Protein AF-A0A238KFX7-F1 (afdb_monomer)

Foldseek 3Di:
DVLLQPFPPCQLVVLVVVQDDQADKAWPFQKDKDKDFDWAADVRPHDIDTPDIFIWIWTWIAGPVGFIFIFIHTDDDSPSRVSNRSLRRCCVDPCVVVCCVRRVVVSVVVVVVVVVVVVVVVVVVDDDDDDDDDDDD

Secondary structure (DSSP, 8-state):
-TTGGGSPTTHHHHHHHHH-PPPPEEEEEEEEEEEEEEEEETTTTS-EEEEEEEEEEEEEEEETTS-EEEEEEESS-HHHHHHHHHHHHHTTSTTHHHHIIIIIHHHHHHHHHHHHHHHHHHHTTPPPP----PPP-

Nearest PDB structures (foldseek):
  4xb6-assembly1_E  TM=9.269E-01  e=3.880E-14  Escherichia coli str. K-12 substr. MG1655
  7z15-assembly1_A  TM=9.508E-01  e=2.538E-13  Escherichia coli
  7z19-assembly1_A  TM=9.569E-01  e=3.234E-13  Escherichia coli
  3op2-assembly1_A  TM=3.842E-01  e=6.671E-01  Bordetella bronchiseptica
  3s5s-assembly1_B  TM=3.244E-01  e=5.562E-01  Sorangium cellulosum So ce56

Mean predicted aligned error: 4.87 Å

Solvent-accessible surface area (backbone atoms only — not comparable to full-atom values): 7883 Å² total; per-residue (Å²): 106,77,66,62,45,68,49,61,88,59,50,65,48,58,35,44,61,74,73,42,83,82,76,69,66,47,72,79,34,66,70,42,74,50,70,44,81,40,71,43,34,50,94,76,75,49,64,75,45,84,72,48,76,42,51,25,14,34,28,29,34,29,37,83,90,62,43,64,8,56,24,69,24,72,43,75,54,47,67,53,18,50,46,40,10,50,52,45,19,42,53,74,46,92,52,28,66,59,43,41,63,61,38,48,46,57,50,52,52,53,51,50,51,53,51,49,54,53,48,53,61,54,56,76,70,62,84,86,86,81,82,85,78,78,85,75,134

Sequence (137 aa):
MGLLAKAPEGRVAALLDAEISRPAFTWLRAPEIGSTMVRARAGATGAPFNLGEMTITRCALTLETGEVGHSYIQGRSKADAEVAALVDALMQTAMASRLREAVLAPLETGMATMKAARAAKAAATKVDFFTMTRGED

pLDDT: mean 95.16, std 9.09, range [47.0, 98.88]

Radius of gyration: 21.09 Å; Cα contacts (8 Å, |Δi|>4): 202; chains: 1; bounding box: 70×33×49 Å

InterPro domains:
  IPR009609 Phosphonate metabolism PhnG [PF06754] (1-135)
  IPR009609 Phosphonate metabolism PhnG [TIGR03293] (1-136)

Organism: NCBI:txid1655543

Structure (mmCIF, N/CA/C/O backbone):
data_AF-A0A238KFX7-F1
#
_entry.id   AF-A0A238KFX7-F1
#
loop_
_atom_site.group_PDB
_atom_site.id
_atom_site.type_symbol
_atom_site.label_atom_id
_atom_site.label_alt_id
_atom_site.label_comp_id
_atom_site.label_asym_id
_atom_site.label_entity_id
_atom_site.label_seq_id
_atom_site.pdbx_PDB_ins_code
_atom_site.Cartn_x
_atom_site.Cartn_y
_atom_site.Cartn_z
_atom_site.occupancy
_atom_site.B_iso_or_equiv
_atom_site.auth_seq_id
_atom_site.auth_comp_id
_atom_site.auth_asym_id
_atom_site.auth_atom_id
_atom_site.pdbx_PDB_model_num
ATOM 1 N N . MET A 1 1 ? 2.655 3.236 3.136 1.00 94.81 1 MET A N 1
ATOM 2 C CA . MET A 1 1 ? 1.737 3.203 1.972 1.00 94.81 1 MET A CA 1
ATOM 3 C C . MET A 1 1 ? 2.294 2.573 0.708 1.00 94.81 1 MET A C 1
ATOM 5 O O . MET A 1 1 ? 1.651 1.681 0.176 1.00 94.81 1 MET A O 1
ATOM 9 N N . GLY A 1 2 ? 3.469 2.988 0.214 1.00 96.12 2 GLY A N 1
ATOM 10 C CA . GLY A 1 2 ? 3.983 2.487 -1.070 1.00 96.12 2 GLY A CA 1
ATOM 11 C C . GLY A 1 2 ? 4.075 0.957 -1.179 1.00 96.12 2 GLY A C 1
ATOM 12 O O . GLY A 1 2 ? 3.839 0.424 -2.255 1.00 96.12 2 GLY A O 1
ATOM 13 N N . LEU A 1 3 ? 4.380 0.254 -0.083 1.00 97.69 3 LEU A N 1
ATOM 14 C CA . LEU A 1 3 ? 4.357 -1.212 -0.023 1.00 97.69 3 LEU A CA 1
ATOM 15 C C . LEU A 1 3 ? 2.943 -1.780 -0.237 1.00 97.69 3 LEU A C 1
ATOM 17 O O . LEU A 1 3 ? 2.738 -2.555 -1.163 1.00 97.69 3 LEU A O 1
ATOM 21 N N . LEU A 1 4 ? 1.976 -1.338 0.574 1.00 98.06 4 LEU A N 1
ATOM 22 C CA . LEU A 1 4 ? 0.580 -1.795 0.538 1.00 98.06 4 LEU A CA 1
ATOM 23 C C . LEU A 1 4 ? -0.064 -1.563 -0.834 1.00 98.06 4 LEU A C 1
ATOM 25 O O . LEU A 1 4 ? -0.705 -2.454 -1.371 1.00 98.06 4 LEU A O 1
ATOM 29 N N . ALA A 1 5 ? 0.186 -0.402 -1.446 1.00 97.38 5 ALA A N 1
ATOM 30 C CA . ALA A 1 5 ? -0.371 -0.049 -2.753 1.00 97.38 5 ALA A CA 1
ATOM 31 C C . ALA A 1 5 ? 0.165 -0.894 -3.923 1.00 97.38 5 ALA A C 1
ATOM 33 O O . ALA A 1 5 ? -0.406 -0.865 -5.011 1.00 97.38 5 ALA A O 1
ATOM 34 N N . LYS A 1 6 ? 1.280 -1.604 -3.720 1.00 96.50 6 LYS A N 1
ATOM 35 C CA . LYS A 1 6 ? 1.914 -2.489 -4.708 1.00 96.50 6 LYS A CA 1
ATOM 36 C C . LYS A 1 6 ? 1.788 -3.968 -4.333 1.00 96.50 6 LYS A C 1
ATOM 38 O O . LYS A 1 6 ? 2.334 -4.812 -5.046 1.00 96.50 6 LYS A O 1
ATOM 43 N N . ALA A 1 7 ? 1.144 -4.274 -3.209 1.00 97.25 7 ALA A N 1
ATOM 44 C CA . ALA A 1 7 ? 0.942 -5.642 -2.774 1.00 97.25 7 ALA A CA 1
ATOM 45 C C . ALA A 1 7 ? 0.030 -6.381 -3.772 1.00 97.25 7 ALA A C 1
ATOM 47 O O . ALA A 1 7 ? -0.844 -5.754 -4.375 1.00 97.25 7 ALA A O 1
ATOM 48 N N . PRO A 1 8 ? 0.212 -7.700 -3.958 1.00 96.81 8 PRO A N 1
ATOM 49 C CA . PRO A 1 8 ? -0.734 -8.500 -4.725 1.00 96.81 8 PRO A CA 1
ATOM 50 C C . PRO A 1 8 ? -2.151 -8.391 -4.147 1.00 96.81 8 PRO A C 1
ATOM 52 O O . PRO A 1 8 ? -2.316 -8.327 -2.926 1.00 96.81 8 PRO A O 1
ATOM 55 N N . GLU A 1 9 ? -3.150 -8.407 -5.029 1.00 97.25 9 GLU A N 1
ATOM 56 C CA . GLU A 1 9 ? -4.574 -8.377 -4.672 1.00 97.25 9 GLU A CA 1
ATOM 57 C C . GLU A 1 9 ? -4.900 -9.418 -3.589 1.00 97.25 9 GLU A C 1
ATOM 59 O O . GLU A 1 9 ? -4.434 -10.560 -3.639 1.00 97.25 9 GLU A O 1
ATOM 64 N N . GLY A 1 10 ? -5.631 -8.996 -2.555 1.00 97.94 10 GLY A N 1
ATOM 65 C CA . GLY A 1 10 ? -6.023 -9.824 -1.414 1.00 97.94 10 GLY A CA 1
ATOM 66 C C . GLY A 1 10 ? -4.897 -10.206 -0.445 1.00 97.94 10 GLY A C 1
ATOM 67 O O . GLY A 1 10 ? -5.178 -10.693 0.652 1.00 97.94 10 GLY A O 1
ATOM 68 N N . ARG A 1 11 ? -3.614 -9.980 -0.773 1.00 98.25 11 ARG A N 1
ATOM 69 C CA . ARG A 1 11 ? -2.509 -10.447 0.083 1.00 98.25 11 ARG A CA 1
ATOM 70 C C . ARG A 1 11 ? -2.442 -9.705 1.413 1.00 98.25 11 ARG A C 1
ATOM 72 O O . ARG A 1 11 ? -2.160 -10.332 2.432 1.00 98.25 11 ARG A O 1
ATOM 79 N N . VAL A 1 12 ? -2.700 -8.396 1.404 1.00 98.44 12 VAL A N 1
ATOM 80 C CA . VAL A 1 12 ? -2.732 -7.585 2.633 1.00 98.44 12 VAL A CA 1
ATOM 81 C C . VAL A 1 12 ? -3.876 -8.045 3.535 1.00 98.44 12 VAL A C 1
ATOM 83 O O . VAL A 1 12 ? -3.662 -8.218 4.729 1.00 98.44 12 VAL A O 1
ATOM 86 N N . ALA A 1 13 ? -5.052 -8.310 2.955 1.00 98.44 13 ALA A N 1
ATOM 87 C CA . ALA A 1 13 ? -6.220 -8.809 3.679 1.00 98.44 13 ALA A CA 1
ATOM 88 C C . ALA A 1 13 ? -5.913 -10.140 4.366 1.00 98.44 13 ALA A C 1
ATOM 90 O O . ALA A 1 13 ? -6.050 -10.246 5.576 1.00 98.44 13 ALA A O 1
ATOM 91 N N . ALA A 1 14 ? -5.384 -11.108 3.615 1.00 98.50 14 ALA A N 1
ATOM 92 C CA . ALA A 1 14 ? -5.048 -12.422 4.153 1.00 98.50 14 ALA A CA 1
ATOM 93 C C . ALA A 1 14 ? -4.042 -12.365 5.316 1.00 98.50 14 ALA A C 1
ATOM 95 O O . ALA A 1 14 ? -4.156 -13.140 6.259 1.00 98.50 14 ALA A O 1
ATOM 96 N N . LEU A 1 15 ? -3.048 -11.472 5.249 1.00 98.50 15 LEU A N 1
ATOM 97 C CA . LEU A 1 15 ? -2.071 -11.298 6.329 1.00 98.50 15 LEU A CA 1
ATOM 98 C C . LEU A 1 15 ? -2.678 -10.601 7.548 1.00 98.50 15 LEU A C 1
ATOM 100 O O . LEU A 1 15 ? -2.437 -11.029 8.670 1.00 98.50 15 LEU A O 1
ATOM 104 N N . LEU A 1 16 ? -3.466 -9.547 7.332 1.00 98.38 16 LEU A N 1
ATOM 105 C CA . LEU A 1 16 ? -4.111 -8.819 8.420 1.00 98.38 16 LEU A CA 1
ATOM 106 C C . LEU A 1 16 ? -5.127 -9.699 9.160 1.00 98.38 16 LEU A C 1
ATOM 108 O O . LEU A 1 16 ? -5.115 -9.732 10.386 1.00 98.38 16 LEU A O 1
ATOM 112 N N . ASP A 1 17 ? -5.954 -10.436 8.417 1.00 98.25 17 ASP A N 1
ATOM 113 C CA . ASP A 1 17 ? -7.018 -11.291 8.960 1.00 98.25 17 ASP A CA 1
ATOM 114 C C . ASP A 1 17 ? -6.467 -12.511 9.706 1.00 98.25 17 ASP A C 1
ATOM 116 O O . ASP A 1 17 ? -7.119 -13.035 10.607 1.00 98.25 17 ASP A O 1
ATOM 120 N N . ALA A 1 18 ? -5.263 -12.967 9.347 1.00 97.81 18 ALA A N 1
ATOM 121 C CA . ALA A 1 18 ? -4.556 -14.002 10.095 1.00 97.81 18 ALA A CA 1
ATOM 122 C C . ALA A 1 18 ? -3.998 -13.482 11.431 1.00 97.81 18 ALA A C 1
ATOM 124 O O . ALA A 1 18 ? -3.783 -14.271 12.349 1.00 97.81 18 ALA A O 1
ATOM 125 N N . GLU A 1 19 ? -3.756 -12.174 11.536 1.00 96.25 19 GLU A N 1
ATOM 126 C CA . GLU A 1 19 ? -3.092 -11.567 12.687 1.00 96.25 19 GLU A CA 1
ATOM 127 C C . GLU A 1 19 ? -4.081 -11.027 13.722 1.00 96.25 19 GLU A C 1
ATOM 129 O O . GLU A 1 19 ? -3.876 -11.180 14.930 1.00 96.25 19 GLU A O 1
ATOM 134 N N . ILE A 1 20 ? -5.152 -10.380 13.258 1.00 96.19 20 ILE A N 1
ATOM 135 C CA . ILE A 1 20 ? -6.150 -9.739 14.112 1.00 96.19 20 ILE A CA 1
ATOM 136 C C . ILE A 1 20 ? -7.556 -9.838 13.517 1.00 96.19 20 ILE A C 1
ATOM 138 O O . ILE A 1 20 ? -7.750 -9.879 12.303 1.00 96.19 20 ILE A O 1
ATOM 142 N N . SER A 1 21 ? -8.563 -9.750 14.388 1.00 96.44 21 SER A N 1
ATOM 143 C CA . SER A 1 21 ? -9.894 -9.328 13.952 1.00 96.44 21 SER A CA 1
ATOM 144 C C . SER A 1 21 ? -9.843 -7.850 13.577 1.00 96.44 21 SER A C 1
ATOM 146 O O . SER A 1 21 ? -9.305 -7.036 14.332 1.00 96.44 21 SER A O 1
ATOM 148 N N . ARG A 1 22 ? -10.419 -7.489 12.428 1.00 95.62 22 ARG A N 1
ATOM 149 C CA . ARG A 1 22 ? -10.444 -6.092 11.981 1.00 95.62 22 ARG A CA 1
ATOM 150 C C . ARG A 1 22 ? -11.207 -5.226 12.992 1.00 95.62 22 ARG A C 1
ATOM 152 O O . ARG A 1 22 ? -12.301 -5.624 13.402 1.00 95.62 22 ARG A O 1
ATOM 159 N N . PRO A 1 23 ? -10.657 -4.070 13.399 1.00 96.56 23 PRO A N 1
ATOM 160 C CA . PRO A 1 23 ? -11.354 -3.157 14.296 1.00 96.56 23 PRO A CA 1
ATOM 161 C C . PRO A 1 23 ? -12.565 -2.533 13.598 1.00 96.56 23 PRO A C 1
ATOM 163 O O . PRO A 1 23 ? -12.602 -2.418 12.369 1.00 96.56 23 PRO A O 1
ATOM 166 N N . ALA A 1 24 ? -13.529 -2.076 14.392 1.00 97.62 24 ALA A N 1
ATOM 167 C CA . ALA A 1 24 ? -14.570 -1.194 13.895 1.00 97.62 24 ALA A CA 1
ATOM 168 C C . ALA A 1 24 ? -13.966 0.154 13.470 1.00 97.62 24 ALA A C 1
ATOM 170 O O . ALA A 1 24 ? -12.972 0.633 14.025 1.00 97.62 24 ALA A O 1
ATOM 171 N N . PHE A 1 25 ? -14.566 0.758 12.452 1.00 98.56 25 PHE A N 1
ATOM 172 C CA . PHE A 1 25 ? -14.146 2.041 11.915 1.00 98.56 25 PHE A CA 1
ATOM 173 C C . PHE A 1 25 ? -15.338 2.758 11.289 1.00 98.56 25 PHE A C 1
ATOM 175 O O . PHE A 1 25 ? -16.364 2.151 10.972 1.00 98.56 25 PHE A O 1
ATOM 182 N N . THR A 1 26 ? -15.179 4.054 11.051 1.00 98.69 26 THR A N 1
ATOM 183 C CA . THR A 1 26 ? -16.139 4.845 10.280 1.00 98.69 26 THR A CA 1
ATOM 184 C C . THR A 1 26 ? -15.487 5.401 9.022 1.00 98.69 26 THR A C 1
ATOM 186 O O . THR A 1 26 ? -14.296 5.723 8.988 1.00 98.69 26 THR A O 1
ATOM 189 N N . TRP A 1 27 ? -16.264 5.485 7.944 1.00 98.75 27 TRP A N 1
ATOM 190 C CA . TRP A 1 27 ? -15.789 6.053 6.690 1.00 98.75 27 TRP A CA 1
ATOM 191 C C . TRP A 1 27 ? -15.719 7.575 6.784 1.00 98.75 27 TRP A C 1
ATOM 193 O O . TRP A 1 27 ? -16.745 8.237 6.903 1.00 98.75 27 TRP A O 1
ATOM 203 N N . LEU A 1 28 ? -14.522 8.133 6.610 1.00 98.69 28 LEU A N 1
ATOM 204 C CA . LEU A 1 28 ? -14.365 9.548 6.254 1.00 98.69 28 LEU A CA 1
ATOM 205 C C . LEU A 1 28 ? -14.562 9.747 4.745 1.00 98.69 28 LEU A C 1
ATOM 207 O O . LEU A 1 28 ? -15.033 10.785 4.284 1.00 98.69 28 LEU A O 1
ATOM 211 N N . ARG A 1 29 ? -14.198 8.723 3.966 1.00 98.69 29 ARG A N 1
ATOM 212 C CA . ARG A 1 29 ? -14.447 8.591 2.532 1.00 98.69 29 ARG A CA 1
ATOM 213 C C . ARG A 1 29 ? -14.518 7.110 2.179 1.00 98.69 29 ARG A C 1
ATOM 215 O O . ARG A 1 29 ? -13.495 6.425 2.211 1.00 98.69 29 ARG A O 1
ATOM 222 N N . ALA A 1 30 ? -15.702 6.641 1.795 1.00 98.69 30 ALA A N 1
ATOM 223 C CA . ALA A 1 30 ? -15.877 5.284 1.288 1.00 98.69 30 ALA A CA 1
ATOM 224 C C . ALA A 1 30 ? -15.027 5.036 0.018 1.00 98.69 30 ALA A C 1
ATOM 226 O O . ALA A 1 30 ? -14.702 5.996 -0.689 1.00 98.69 3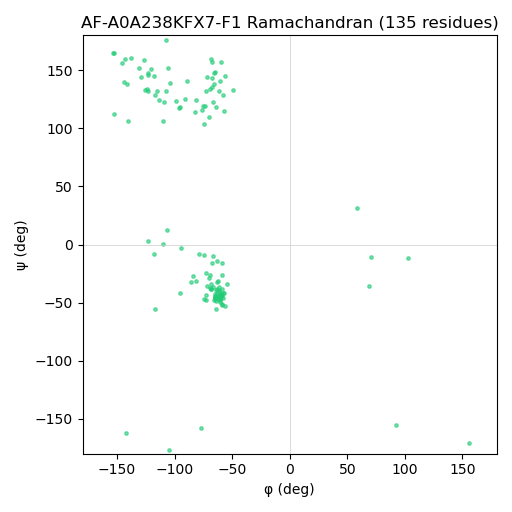0 ALA A O 1
ATOM 227 N N . PRO A 1 31 ? -14.685 3.776 -0.311 1.00 98.56 31 PRO A N 1
ATOM 228 C CA . PRO A 1 31 ? -13.873 3.456 -1.481 1.00 98.56 31 PRO A CA 1
ATOM 229 C C . PRO A 1 31 ? -14.462 3.961 -2.802 1.00 98.56 31 PRO A C 1
ATOM 231 O O . PRO A 1 31 ? -15.505 3.498 -3.281 1.00 98.56 31 PRO A O 1
ATOM 234 N N . GLU A 1 32 ? -13.733 4.893 -3.408 1.00 98.62 32 GLU A N 1
ATOM 235 C CA . GLU A 1 32 ? -14.070 5.582 -4.647 1.00 98.62 32 GLU A CA 1
ATOM 236 C C . GLU A 1 32 ? -13.067 5.188 -5.735 1.00 98.62 32 GLU A C 1
ATOM 238 O O . GLU A 1 32 ? -11.856 5.342 -5.562 1.00 98.62 32 GLU A O 1
ATOM 243 N N . ILE A 1 33 ? -13.579 4.682 -6.857 1.00 98.69 33 ILE A N 1
ATOM 244 C CA . ILE A 1 33 ? -12.783 4.360 -8.043 1.00 98.69 33 ILE A CA 1
ATOM 245 C C . ILE A 1 33 ? -12.772 5.599 -8.936 1.00 98.69 33 ILE A C 1
ATOM 247 O O . ILE A 1 33 ? -13.831 6.087 -9.322 1.00 98.69 33 ILE A O 1
ATOM 251 N N . GLY A 1 34 ? -11.585 6.073 -9.291 1.00 97.81 34 GLY A N 1
ATOM 252 C CA . GLY A 1 34 ? -11.385 7.206 -10.187 1.00 97.81 34 GLY A CA 1
ATOM 253 C C . GLY A 1 34 ? -10.186 6.992 -11.103 1.00 97.81 34 GLY A C 1
ATOM 254 O O . GLY A 1 34 ? -9.700 5.870 -11.270 1.00 97.81 34 GLY A O 1
ATOM 255 N N . SER A 1 35 ? -9.686 8.075 -11.686 1.00 97.62 35 SER A N 1
ATOM 256 C CA . SER A 1 35 ? -8.463 8.071 -12.483 1.00 97.62 35 SER A CA 1
ATOM 257 C C . SER A 1 35 ? -7.471 9.124 -11.991 1.00 97.62 35 SER A C 1
ATOM 259 O O . SER A 1 35 ? -7.820 10.072 -11.286 1.00 97.62 35 SER A O 1
ATOM 261 N N . THR A 1 36 ? -6.201 8.921 -12.327 1.00 97.25 36 THR A N 1
ATOM 262 C CA . THR A 1 36 ? -5.131 9.899 -12.138 1.00 97.25 36 THR A CA 1
ATOM 263 C C . THR A 1 36 ? -4.354 10.071 -13.434 1.00 97.25 36 THR A C 1
ATOM 265 O O . THR A 1 36 ? -4.142 9.103 -14.171 1.00 97.25 36 THR A O 1
ATOM 268 N N . MET A 1 37 ? -3.911 11.297 -13.714 1.00 97.94 37 MET A N 1
ATOM 269 C CA . MET A 1 37 ? -3.090 11.582 -14.883 1.00 97.94 37 MET A CA 1
ATOM 270 C C . MET A 1 37 ? -1.669 11.053 -14.686 1.00 97.94 37 MET A C 1
ATOM 272 O O . MET A 1 37 ? -0.934 11.512 -13.812 1.00 97.94 37 MET A O 1
ATOM 276 N N . VAL A 1 38 ? -1.248 10.135 -15.551 1.00 97.81 38 VAL A N 1
ATOM 277 C CA . VAL A 1 38 ? 0.143 9.703 -15.657 1.00 97.81 38 VAL A CA 1
ATOM 278 C C . VAL A 1 38 ? 0.896 10.718 -16.505 1.00 97.81 38 VAL A C 1
ATOM 280 O O . VAL A 1 38 ? 0.534 10.994 -17.650 1.00 97.81 38 VAL A O 1
ATOM 283 N N . ARG A 1 39 ? 1.972 11.271 -15.945 1.00 97.69 39 ARG A N 1
ATOM 284 C CA . ARG A 1 39 ? 2.872 12.185 -16.652 1.00 97.69 39 ARG A CA 1
ATOM 285 C C . ARG A 1 39 ? 4.192 11.500 -16.966 1.00 97.69 39 ARG A C 1
ATOM 287 O O . ARG A 1 39 ? 4.805 10.899 -16.088 1.00 97.69 39 ARG A O 1
ATOM 294 N N . ALA A 1 40 ? 4.630 11.631 -18.211 1.00 97.50 40 ALA A N 1
ATOM 295 C CA . ALA A 1 40 ? 5.940 11.195 -18.676 1.00 97.50 40 ALA A CA 1
ATOM 296 C C . ALA A 1 40 ? 6.845 12.405 -18.931 1.00 97.50 40 ALA A C 1
ATOM 298 O O . ALA A 1 40 ? 6.418 13.553 -18.804 1.00 97.50 40 ALA A O 1
ATOM 299 N N . ARG A 1 41 ? 8.106 12.146 -19.281 1.00 98.19 41 ARG A N 1
ATOM 300 C CA . ARG A 1 41 ? 9.088 13.164 -19.670 1.00 98.19 41 ARG A CA 1
ATOM 301 C C . ARG A 1 41 ? 9.679 12.823 -21.029 1.00 98.19 41 ARG A C 1
ATOM 303 O O . ARG A 1 41 ? 10.069 11.676 -21.255 1.00 98.19 41 ARG A O 1
ATOM 310 N N . ALA A 1 42 ? 9.739 13.808 -21.925 1.00 97.69 42 ALA A N 1
ATOM 311 C CA . ALA A 1 42 ? 10.339 13.634 -23.247 1.00 97.69 42 ALA A CA 1
ATOM 312 C C . ALA A 1 42 ? 11.804 13.183 -23.104 1.00 97.69 42 ALA A C 1
ATOM 314 O O . ALA A 1 42 ? 12.553 13.787 -22.342 1.00 97.69 42 ALA A O 1
ATOM 315 N N . GLY A 1 43 ? 12.211 12.102 -23.778 1.00 95.88 43 GLY A N 1
ATOM 316 C CA . GLY A 1 43 ? 13.580 11.574 -23.661 1.00 95.88 43 GLY A CA 1
ATOM 317 C C . GLY A 1 43 ? 13.997 11.195 -22.229 1.00 95.88 43 GLY A C 1
ATOM 318 O O . GLY A 1 43 ? 15.161 11.345 -21.879 1.00 95.88 43 GLY A O 1
ATOM 319 N N . ALA A 1 44 ? 13.053 10.756 -21.387 1.00 93.94 44 ALA A N 1
ATOM 320 C CA . ALA A 1 44 ? 13.210 10.413 -19.963 1.00 93.94 44 ALA A CA 1
ATOM 321 C C . ALA A 1 44 ? 13.489 11.584 -18.999 1.00 93.94 44 ALA A C 1
ATOM 323 O O . ALA A 1 44 ? 12.966 11.577 -17.883 1.00 93.94 44 ALA A O 1
ATOM 324 N N . THR A 1 45 ? 14.248 12.603 -19.400 1.00 96.31 45 THR A N 1
ATOM 325 C CA . THR A 1 45 ? 14.654 13.714 -18.513 1.00 96.31 45 THR A CA 1
ATOM 326 C C . THR A 1 45 ? 14.139 15.088 -18.944 1.00 96.31 45 THR A C 1
ATOM 328 O O . THR A 1 45 ? 14.256 16.044 -18.180 1.00 96.31 45 THR A O 1
ATOM 331 N N . GLY A 1 46 ? 13.527 15.199 -20.123 1.00 96.75 46 GLY A N 1
ATOM 332 C CA . GLY A 1 46 ? 13.029 16.453 -20.681 1.00 96.75 46 GLY A CA 1
ATOM 333 C C . GLY A 1 46 ? 11.716 16.957 -20.071 1.00 96.75 46 GLY A C 1
ATOM 334 O O . GLY A 1 46 ? 11.329 16.627 -18.939 1.00 96.75 46 GLY A O 1
ATOM 335 N N . ALA A 1 47 ? 11.020 17.793 -20.845 1.00 97.94 47 ALA A N 1
ATOM 336 C CA . ALA A 1 47 ? 9.777 18.434 -20.427 1.00 97.94 47 ALA A CA 1
ATOM 337 C C . ALA A 1 47 ? 8.680 17.402 -20.088 1.00 97.94 47 ALA A C 1
ATOM 339 O O . ALA A 1 47 ? 8.569 16.376 -20.774 1.00 97.94 47 ALA A O 1
ATOM 340 N N . PRO A 1 48 ? 7.876 17.645 -19.033 1.00 97.56 48 PRO A N 1
ATOM 341 C CA . PRO A 1 48 ? 6.777 16.764 -18.678 1.00 97.56 48 PRO A CA 1
ATOM 342 C C . PRO A 1 48 ? 5.623 16.885 -19.679 1.00 97.56 48 PRO A C 1
ATOM 344 O O . PRO A 1 48 ? 5.306 17.979 -20.139 1.00 97.56 48 PRO A O 1
ATOM 347 N N . PHE A 1 49 ? 4.949 15.773 -19.957 1.00 97.69 49 PHE A N 1
ATOM 348 C CA . PHE A 1 49 ? 3.726 15.737 -20.760 1.00 97.69 49 PHE A CA 1
ATOM 349 C C . PHE A 1 49 ? 2.746 14.687 -20.220 1.00 97.69 49 PHE A C 1
ATOM 351 O O . PHE A 1 49 ? 3.137 13.776 -19.485 1.00 97.69 49 PHE A O 1
ATOM 358 N N . ASN A 1 50 ? 1.463 14.818 -20.560 1.00 97.62 50 ASN A N 1
ATOM 359 C CA . ASN A 1 50 ? 0.429 13.861 -20.164 1.00 97.62 50 ASN A CA 1
ATOM 360 C C . ASN A 1 50 ? 0.541 12.597 -21.033 1.00 97.62 50 ASN A C 1
ATOM 362 O O . ASN A 1 50 ? 0.365 12.672 -22.245 1.00 97.62 50 ASN A O 1
ATOM 366 N N . LEU A 1 51 ? 0.850 11.451 -20.419 1.00 97.31 51 LEU A N 1
ATOM 367 C CA . LEU A 1 51 ? 0.992 10.159 -21.103 1.00 97.31 51 LEU A CA 1
ATOM 368 C C . LEU A 1 51 ? -0.356 9.443 -21.262 1.00 97.31 51 LEU A C 1
ATOM 370 O O . LEU A 1 51 ? -0.558 8.710 -22.224 1.00 97.31 51 LEU A O 1
ATOM 374 N N . GLY A 1 52 ? -1.261 9.634 -20.303 1.00 97.75 52 GLY A N 1
ATOM 375 C CA . GLY A 1 52 ? -2.561 8.973 -20.252 1.00 97.75 52 GLY A CA 1
ATOM 376 C C . GLY A 1 52 ? -3.097 8.916 -18.827 1.00 97.75 52 GLY A C 1
ATOM 377 O O . GLY A 1 52 ? -2.521 9.521 -17.923 1.00 97.75 52 GLY A O 1
ATOM 378 N N . GLU A 1 53 ? -4.185 8.182 -18.610 1.00 98.19 53 GLU A N 1
ATOM 379 C CA . GLU A 1 53 ? -4.774 8.004 -17.280 1.00 98.19 53 GLU A CA 1
ATOM 380 C C . GLU A 1 53 ? -4.493 6.613 -16.712 1.00 98.19 53 GLU A C 1
ATOM 382 O O . GLU A 1 53 ? -4.371 5.632 -17.445 1.00 98.19 53 GLU A O 1
ATOM 387 N N . MET A 1 54 ? -4.453 6.518 -15.387 1.00 97.94 54 MET A N 1
ATOM 388 C CA . MET A 1 54 ? -4.425 5.255 -14.659 1.00 97.94 54 MET A CA 1
ATOM 389 C C . MET A 1 54 ? -5.584 5.207 -13.672 1.00 97.94 54 MET A C 1
ATOM 391 O O . MET A 1 54 ? -5.815 6.163 -12.936 1.00 97.94 54 MET A O 1
ATOM 395 N N . THR A 1 55 ? -6.299 4.084 -13.631 1.00 98.38 55 THR A N 1
ATOM 396 C CA . THR A 1 55 ? -7.355 3.871 -12.638 1.00 98.38 55 THR A CA 1
ATOM 397 C C . THR A 1 55 ? -6.760 3.750 -11.241 1.00 98.38 55 THR A C 1
ATOM 399 O O . THR A 1 55 ? -5.770 3.040 -11.042 1.00 98.38 55 THR A O 1
ATOM 402 N N . ILE A 1 56 ? -7.384 4.422 -10.279 1.00 98.31 56 ILE A N 1
ATOM 403 C CA . ILE A 1 56 ? -7.032 4.356 -8.864 1.00 98.31 56 ILE A CA 1
ATOM 404 C C . ILE A 1 56 ? -8.280 4.116 -8.023 1.00 98.31 56 ILE A C 1
ATOM 406 O O . ILE A 1 56 ? -9.373 4.544 -8.388 1.00 98.31 56 ILE A O 1
ATOM 410 N N . THR A 1 57 ? -8.108 3.484 -6.869 1.00 98.75 57 THR A N 1
ATOM 411 C CA . THR A 1 57 ? -9.132 3.428 -5.824 1.00 98.75 57 THR A CA 1
ATOM 412 C C . THR A 1 57 ? -8.601 4.136 -4.589 1.00 98.75 57 THR A C 1
ATOM 414 O O . THR A 1 57 ? -7.485 3.849 -4.150 1.00 98.75 57 THR A O 1
ATOM 417 N N . ARG A 1 58 ? -9.380 5.076 -4.045 1.00 98.56 58 ARG A N 1
ATOM 418 C CA . ARG A 1 58 ? -9.025 5.830 -2.838 1.00 98.56 58 ARG A CA 1
ATOM 419 C C . ARG A 1 58 ? -10.081 5.688 -1.753 1.00 98.56 58 ARG A C 1
ATOM 421 O O . ARG A 1 58 ? -11.273 5.656 -2.054 1.00 98.56 58 ARG A O 1
ATOM 428 N N . CYS A 1 59 ? -9.655 5.678 -0.499 1.00 98.88 59 CYS A N 1
ATOM 429 C CA . CYS A 1 59 ? -10.547 5.772 0.653 1.00 98.88 59 CYS A CA 1
ATOM 430 C C . CYS A 1 59 ? -9.827 6.377 1.856 1.00 98.88 59 CYS A C 1
ATOM 432 O O . CYS A 1 59 ? -8.597 6.470 1.885 1.00 98.88 59 CYS A O 1
ATOM 434 N N . ALA A 1 60 ? -10.616 6.788 2.843 1.00 98.88 60 ALA A N 1
ATOM 435 C CA . ALA A 1 60 ? -10.127 7.198 4.148 1.00 98.88 60 ALA A CA 1
ATOM 436 C C . ALA A 1 60 ? -11.117 6.762 5.229 1.00 98.88 60 ALA A C 1
ATOM 438 O O . ALA A 1 60 ? -12.333 6.863 5.046 1.00 98.88 60 ALA A O 1
ATOM 439 N N . LEU A 1 61 ? -10.599 6.299 6.355 1.00 98.81 61 LEU A N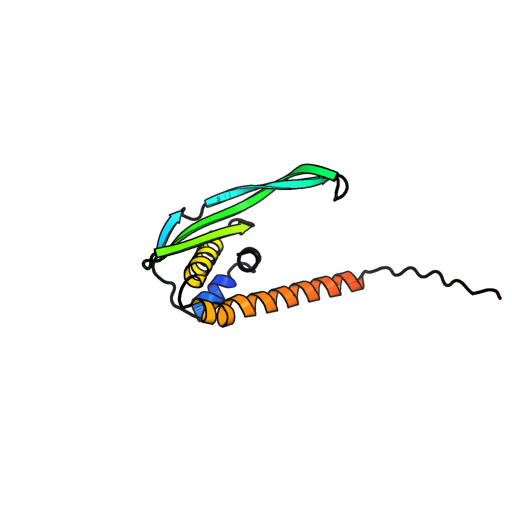 1
ATOM 440 C CA . LEU A 1 61 ? -11.388 5.842 7.494 1.00 98.81 61 LEU A CA 1
ATOM 441 C C . LEU A 1 61 ? -10.774 6.339 8.793 1.00 98.81 61 LEU A C 1
ATOM 443 O O . LEU A 1 61 ? -9.594 6.680 8.828 1.00 98.81 61 LEU A O 1
ATOM 447 N N . THR A 1 62 ? -11.570 6.355 9.852 1.00 98.81 62 THR A N 1
ATOM 448 C CA . THR A 1 62 ? -11.092 6.594 11.212 1.00 98.81 62 THR A CA 1
ATOM 449 C C . THR A 1 62 ? -11.487 5.426 12.103 1.00 98.81 62 THR A C 1
ATOM 451 O O . THR A 1 62 ? -12.624 4.948 12.038 1.00 98.81 62 THR A O 1
ATOM 454 N N . LEU A 1 63 ? -10.530 4.926 12.882 1.00 98.69 63 LEU A N 1
ATOM 455 C CA . LEU A 1 63 ? -10.797 3.944 13.929 1.00 98.69 63 LEU A CA 1
ATOM 456 C C . LEU A 1 63 ? -11.612 4.598 15.049 1.00 98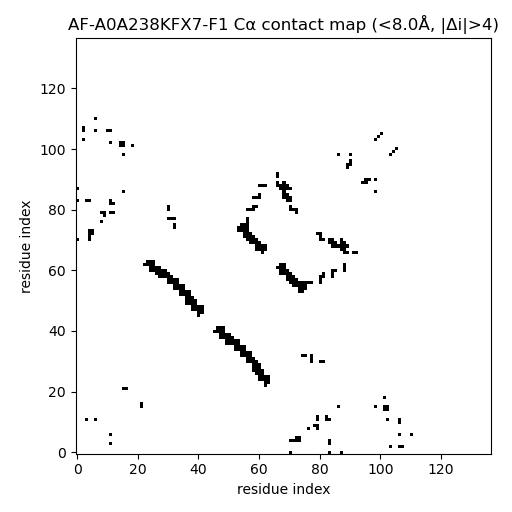.69 63 LEU A C 1
ATOM 458 O O . LEU A 1 63 ? -11.589 5.816 15.209 1.00 98.69 63 LEU A O 1
ATOM 462 N N . GLU A 1 64 ? -12.288 3.797 15.870 1.00 97.62 64 GLU A N 1
ATOM 463 C CA . GLU A 1 64 ? -13.013 4.314 17.046 1.00 97.62 64 GLU A CA 1
ATOM 464 C C . GLU A 1 64 ? -12.098 5.058 18.034 1.00 97.62 64 GLU A C 1
ATOM 466 O O . GLU A 1 64 ? -12.540 5.960 18.741 1.00 97.62 64 GLU A O 1
ATOM 471 N N . THR A 1 65 ? -10.809 4.714 18.045 1.00 96.62 65 THR A N 1
ATOM 472 C CA . THR A 1 65 ? -9.751 5.351 18.839 1.00 96.62 65 THR A CA 1
ATOM 473 C C . THR A 1 65 ? -9.241 6.674 18.249 1.00 96.62 65 THR A C 1
ATOM 475 O O . THR A 1 65 ? -8.528 7.407 18.930 1.00 96.62 65 THR A O 1
ATOM 478 N N . GLY A 1 66 ? -9.658 7.028 17.027 1.00 98.25 66 GLY A N 1
ATOM 479 C CA . GLY A 1 66 ? -9.419 8.330 16.396 1.00 98.25 66 GLY A CA 1
ATOM 480 C C . GLY A 1 66 ? -8.321 8.360 15.330 1.00 98.25 66 GLY A C 1
ATOM 481 O O . GLY A 1 66 ? -8.243 9.329 14.574 1.00 98.25 66 GLY A O 1
ATOM 482 N N . GLU A 1 67 ? -7.496 7.320 15.195 1.00 98.75 67 GLU A N 1
ATOM 483 C CA . GLU A 1 67 ? -6.463 7.254 14.156 1.00 98.75 67 GLU A CA 1
ATOM 484 C C . GLU A 1 67 ? -7.094 7.195 12.766 1.00 98.75 67 GLU A C 1
ATOM 486 O O . GLU A 1 67 ? -8.080 6.489 12.532 1.00 98.75 67 GLU A O 1
ATOM 491 N N . VAL A 1 68 ? -6.513 7.938 11.825 1.00 98.88 68 VAL A N 1
ATOM 492 C CA . VAL A 1 68 ? -7.045 8.071 10.469 1.00 98.88 68 VAL A CA 1
ATOM 493 C C . VAL A 1 68 ? -6.147 7.347 9.485 1.00 98.88 68 VAL A C 1
ATOM 495 O O . VAL A 1 68 ? -4.968 7.666 9.346 1.00 98.88 68 VAL A O 1
ATOM 498 N N . GLY A 1 69 ? -6.733 6.409 8.754 1.00 98.81 69 GLY A N 1
ATOM 499 C CA . GLY A 1 69 ? -6.064 5.653 7.711 1.00 98.81 69 GLY A CA 1
ATOM 500 C C . GLY A 1 69 ? -6.454 6.125 6.324 1.00 98.81 69 GLY A C 1
ATOM 501 O O . GLY A 1 69 ? -7.630 6.377 6.050 1.00 98.81 69 GLY A O 1
ATOM 502 N N . HIS A 1 70 ? -5.476 6.201 5.430 1.00 98.81 70 HIS A N 1
ATOM 503 C CA . HIS A 1 70 ? -5.661 6.603 4.043 1.00 98.81 70 HIS A CA 1
ATOM 504 C C . HIS A 1 70 ? -5.170 5.526 3.087 1.00 98.81 70 HIS A C 1
ATOM 506 O O . HIS A 1 70 ? -4.178 4.842 3.330 1.00 98.81 70 HIS A O 1
ATOM 512 N N . SER A 1 71 ? -5.828 5.432 1.936 1.00 98.69 71 SER A N 1
ATOM 513 C CA . SER A 1 71 ? -5.412 4.528 0.873 1.00 98.69 71 SER A CA 1
ATOM 514 C C . SER A 1 71 ? -5.588 5.153 -0.499 1.00 98.69 71 SER A C 1
ATOM 516 O O . SER A 1 71 ? -6.591 5.810 -0.778 1.00 98.69 71 SER A O 1
ATOM 518 N N . TYR A 1 72 ? -4.583 4.921 -1.343 1.00 98.19 72 TYR A N 1
ATOM 519 C CA . TYR A 1 72 ? -4.567 5.192 -2.774 1.00 98.19 72 TYR A CA 1
ATOM 520 C C . TYR A 1 72 ? -3.851 4.022 -3.439 1.00 98.19 72 TYR A C 1
ATOM 522 O O . TYR A 1 72 ? -2.628 3.899 -3.329 1.00 98.19 72 TYR A O 1
ATOM 530 N N . ILE A 1 73 ? -4.604 3.161 -4.115 1.00 98.19 73 ILE A N 1
ATOM 531 C CA . ILE A 1 73 ? -4.051 1.996 -4.807 1.00 98.19 73 ILE A CA 1
ATOM 532 C C . ILE A 1 73 ? -4.359 2.058 -6.297 1.00 98.19 73 ILE A C 1
ATOM 534 O O . ILE A 1 73 ? -5.364 2.637 -6.713 1.00 98.19 73 ILE A O 1
ATOM 538 N N . GLN A 1 74 ? -3.489 1.462 -7.107 1.00 97.81 74 GLN A N 1
ATOM 539 C CA . GLN A 1 74 ? -3.757 1.275 -8.529 1.00 97.81 74 GLN A CA 1
ATOM 540 C C . GLN A 1 74 ? -4.901 0.268 -8.714 1.00 97.81 74 GLN A C 1
ATOM 542 O O . GLN A 1 74 ? -4.982 -0.733 -8.009 1.00 97.81 74 GLN A O 1
ATOM 547 N N . GLY A 1 75 ? -5.754 0.505 -9.708 1.00 96.94 75 GLY A N 1
ATOM 548 C CA . GLY A 1 75 ? -6.836 -0.404 -10.066 1.00 96.94 75 GLY A CA 1
ATOM 549 C C . GLY A 1 75 ? -8.149 -0.079 -9.361 1.00 96.94 75 GLY A C 1
ATOM 550 O O . GLY A 1 75 ? -8.428 1.073 -9.026 1.00 96.94 75 GLY A O 1
ATOM 551 N N . ARG A 1 76 ? -9.000 -1.099 -9.222 1.00 98.25 76 ARG A N 1
ATOM 552 C CA . ARG A 1 76 ? -10.439 -0.959 -8.916 1.00 98.25 76 ARG A CA 1
ATOM 553 C C . ARG A 1 76 ? -10.879 -1.702 -7.650 1.00 98.25 76 ARG A C 1
ATOM 555 O O . ARG A 1 76 ? -12.074 -1.742 -7.360 1.00 98.25 76 ARG A O 1
ATOM 562 N N . SER A 1 77 ? -9.943 -2.327 -6.935 1.00 98.44 77 SER A N 1
ATOM 563 C CA . SER A 1 77 ? -10.248 -3.154 -5.766 1.00 98.44 77 SER A CA 1
ATOM 564 C C . SER A 1 77 ? -10.615 -2.276 -4.570 1.00 98.44 77 SER A C 1
ATOM 566 O O . SER A 1 77 ? -9.765 -1.672 -3.920 1.00 98.44 77 SER A O 1
ATOM 568 N N . LYS A 1 78 ? -11.913 -2.193 -4.266 1.00 98.62 78 LYS A N 1
ATOM 569 C CA . LYS A 1 78 ? -12.399 -1.493 -3.068 1.00 98.62 78 LYS A CA 1
ATOM 570 C C . LYS A 1 78 ? -11.976 -2.201 -1.783 1.00 98.62 78 LYS A C 1
ATOM 572 O O . LYS A 1 78 ? -11.643 -1.527 -0.815 1.00 98.62 78 LYS A O 1
ATOM 577 N N . ALA A 1 79 ? -11.954 -3.534 -1.809 1.00 98.31 79 ALA A N 1
ATOM 578 C CA . ALA A 1 79 ? -11.560 -4.353 -0.670 1.00 98.31 79 ALA A CA 1
ATOM 579 C C . ALA A 1 79 ? -10.084 -4.138 -0.304 1.00 98.31 79 ALA A C 1
ATOM 581 O O . ALA A 1 79 ? -9.772 -3.900 0.859 1.00 98.31 79 ALA A O 1
ATOM 582 N N . ASP A 1 80 ? -9.177 -4.131 -1.286 1.00 98.62 80 ASP A N 1
ATOM 583 C CA . ASP A 1 80 ? -7.760 -3.870 -0.999 1.00 98.62 80 ASP A CA 1
ATOM 584 C C . ASP A 1 80 ? -7.523 -2.422 -0.567 1.00 98.62 80 ASP A C 1
ATOM 586 O O . ASP A 1 80 ? -6.672 -2.162 0.284 1.00 98.62 80 ASP A O 1
ATOM 590 N N . ALA A 1 81 ? -8.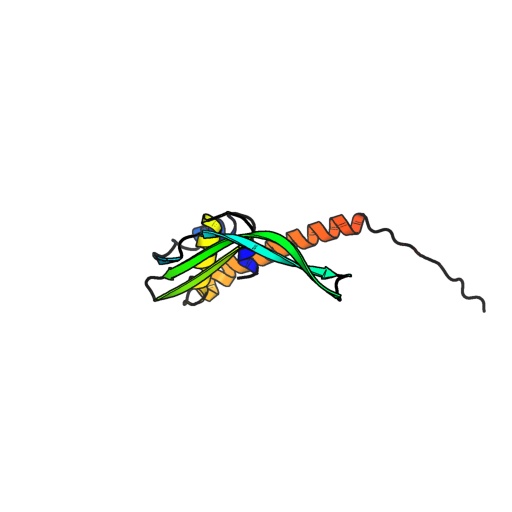287 -1.471 -1.121 1.00 98.81 81 ALA A N 1
ATOM 591 C CA . ALA A 1 81 ? -8.194 -0.077 -0.710 1.00 98.81 81 ALA A CA 1
ATOM 592 C C . ALA A 1 81 ? -8.581 0.090 0.768 1.00 98.81 81 ALA A C 1
ATOM 594 O O . ALA A 1 81 ? -7.830 0.722 1.512 1.00 98.81 81 ALA A O 1
ATOM 595 N N . GLU A 1 82 ? -9.693 -0.520 1.191 1.00 98.75 82 GLU A N 1
ATOM 596 C CA . GLU A 1 82 ? -10.146 -0.551 2.587 1.00 98.75 82 GLU A CA 1
ATOM 597 C C . GLU A 1 82 ? -9.078 -1.130 3.511 1.00 98.75 82 GLU A C 1
ATOM 599 O O . GLU A 1 82 ? -8.680 -0.483 4.478 1.00 98.75 82 GLU A O 1
ATOM 604 N N . VAL A 1 83 ? -8.572 -2.323 3.195 1.00 98.62 83 VAL A N 1
ATOM 605 C CA . VAL A 1 83 ? -7.589 -2.997 4.047 1.00 98.62 83 VAL A CA 1
ATOM 606 C C . VAL A 1 83 ? -6.290 -2.197 4.131 1.00 98.62 83 VAL A C 1
ATOM 608 O O . VAL A 1 83 ? -5.709 -2.084 5.208 1.00 98.62 83 VAL A O 1
ATOM 611 N N . ALA A 1 84 ? -5.839 -1.586 3.035 1.00 98.75 84 ALA A N 1
ATOM 612 C CA . ALA A 1 84 ? -4.664 -0.723 3.070 1.00 98.75 84 ALA A CA 1
ATOM 613 C C . ALA A 1 84 ? -4.874 0.508 3.972 1.00 98.75 84 ALA A C 1
ATOM 615 O O . ALA A 1 84 ? -3.955 0.870 4.706 1.00 98.75 84 ALA A O 1
ATOM 616 N N . ALA A 1 85 ? -6.072 1.107 3.972 1.00 98.88 85 ALA A N 1
ATOM 617 C CA . ALA A 1 85 ? -6.407 2.201 4.884 1.00 98.88 85 ALA A CA 1
ATOM 618 C C . ALA A 1 85 ? -6.492 1.722 6.344 1.00 98.88 85 ALA A C 1
ATOM 620 O O . ALA A 1 85 ? -6.012 2.412 7.236 1.00 98.88 85 ALA A O 1
ATOM 621 N N . LEU A 1 86 ? -7.029 0.526 6.603 1.00 98.75 86 LEU A N 1
ATOM 622 C CA . LEU A 1 86 ? -7.037 -0.065 7.945 1.00 98.75 86 LEU A CA 1
ATOM 623 C C . LEU A 1 86 ? -5.622 -0.271 8.482 1.00 98.75 86 LEU A C 1
ATOM 625 O O . LEU A 1 86 ? -5.330 0.134 9.604 1.00 98.75 86 LEU A O 1
ATOM 629 N N . VAL A 1 87 ? -4.733 -0.858 7.676 1.00 98.69 87 VAL A N 1
ATOM 630 C CA . VAL A 1 87 ? -3.328 -1.033 8.065 1.00 98.69 87 VAL A CA 1
ATOM 631 C C . VAL A 1 87 ? -2.667 0.324 8.302 1.00 98.69 87 VAL A C 1
ATOM 633 O O . VAL A 1 87 ? -1.928 0.460 9.270 1.00 98.69 87 VAL A O 1
ATOM 636 N N . ASP A 1 88 ? -2.947 1.343 7.483 1.00 98.81 88 ASP A N 1
ATOM 637 C CA . ASP A 1 88 ? -2.427 2.699 7.710 1.00 98.81 88 ASP A CA 1
ATOM 638 C C . ASP A 1 88 ? -2.832 3.278 9.070 1.00 98.81 88 ASP A C 1
ATOM 640 O O . ASP A 1 88 ? -1.986 3.810 9.789 1.00 98.81 88 ASP A O 1
ATOM 644 N N . ALA A 1 89 ? -4.110 3.151 9.439 1.00 98.81 89 ALA A N 1
ATOM 645 C CA . ALA A 1 89 ? -4.609 3.627 10.726 1.00 98.81 89 ALA A CA 1
ATOM 646 C C . ALA A 1 89 ? -3.995 2.830 11.885 1.00 98.81 89 ALA A C 1
ATOM 648 O O . ALA A 1 89 ? -3.456 3.401 12.829 1.00 98.81 89 ALA A O 1
ATOM 649 N N . LEU A 1 90 ? -3.999 1.498 11.789 1.00 98.62 90 LEU A N 1
ATOM 650 C CA . LEU A 1 90 ? -3.454 0.615 12.822 1.00 98.62 90 LEU A CA 1
ATOM 651 C C . LEU A 1 90 ? -1.952 0.823 13.050 1.00 98.62 90 LEU A C 1
ATOM 653 O O . LEU A 1 90 ? -1.477 0.680 14.178 1.00 98.62 90 LEU A O 1
ATOM 657 N N . MET A 1 91 ? -1.205 1.203 12.012 1.00 98.44 91 MET A N 1
ATOM 658 C CA . MET A 1 91 ? 0.220 1.537 12.099 1.00 98.44 91 MET A CA 1
ATOM 659 C C . MET A 1 91 ? 0.514 2.810 12.909 1.00 98.44 91 MET A C 1
ATOM 661 O O . MET A 1 91 ? 1.680 3.070 13.206 1.00 98.44 91 M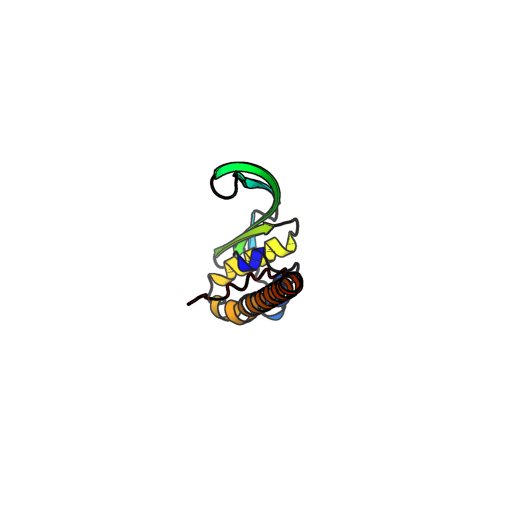ET A O 1
ATOM 665 N N . GLN A 1 92 ? -0.510 3.581 13.279 1.00 98.38 92 GLN A N 1
ATOM 666 C CA . GLN A 1 92 ? -0.411 4.749 14.161 1.00 98.38 92 GLN A CA 1
ATOM 667 C C . GLN A 1 92 ? -0.705 4.398 15.631 1.00 98.38 92 GLN A C 1
ATOM 669 O O . GLN A 1 92 ? -0.572 5.251 16.503 1.00 98.38 92 GLN A O 1
ATOM 674 N N . THR A 1 93 ? -1.061 3.141 15.917 1.00 98.00 93 THR A N 1
ATOM 675 C CA . THR A 1 93 ? -1.400 2.647 17.259 1.00 98.00 93 THR A CA 1
ATOM 676 C C . THR A 1 93 ? -0.269 1.799 17.856 1.00 98.00 93 THR A C 1
ATOM 678 O O . THR A 1 93 ? 0.763 1.549 17.228 1.00 98.00 93 THR A O 1
ATOM 681 N N . ALA A 1 94 ? -0.497 1.246 19.051 1.00 97.12 94 ALA A N 1
ATOM 682 C CA . ALA A 1 94 ? 0.378 0.240 19.655 1.00 97.12 94 ALA A CA 1
ATOM 683 C C . ALA A 1 94 ? 0.545 -1.047 18.810 1.00 97.12 94 ALA A C 1
ATOM 685 O O . ALA A 1 94 ? 1.485 -1.805 19.039 1.00 97.12 94 ALA A O 1
ATOM 686 N N . MET A 1 95 ? -0.317 -1.300 17.814 1.00 97.19 95 MET A N 1
ATOM 687 C CA . MET A 1 95 ? -0.207 -2.458 16.910 1.00 97.19 95 MET A CA 1
ATOM 688 C C . MET A 1 95 ? 0.913 -2.336 15.872 1.00 97.19 95 MET A C 1
ATOM 690 O O . MET A 1 95 ? 1.222 -3.312 15.188 1.00 97.19 95 MET A O 1
ATOM 694 N N . ALA A 1 96 ? 1.550 -1.170 15.752 1.00 98.25 96 ALA A N 1
ATOM 695 C CA . ALA A 1 96 ? 2.513 -0.901 14.693 1.00 98.25 96 ALA A CA 1
ATOM 696 C C . ALA A 1 96 ? 3.689 -1.894 14.647 1.00 98.25 96 ALA A C 1
ATOM 698 O O . ALA A 1 96 ? 4.084 -2.311 13.560 1.00 98.25 96 ALA A O 1
ATOM 699 N N . SER A 1 97 ? 4.264 -2.282 15.791 1.00 98.06 97 SER A N 1
ATOM 700 C CA . SER A 1 97 ? 5.375 -3.251 15.830 1.00 98.06 97 SER A CA 1
ATOM 701 C C . SER A 1 97 ? 4.936 -4.621 15.316 1.00 98.06 97 SER A C 1
ATOM 703 O O . SER A 1 97 ? 5.547 -5.172 14.406 1.00 98.06 97 SER A O 1
ATOM 705 N N . ARG A 1 98 ? 3.807 -5.110 15.827 1.00 97.94 98 ARG A N 1
ATOM 706 C CA . ARG A 1 98 ? 3.217 -6.395 15.454 1.00 97.94 98 ARG A CA 1
ATOM 707 C C . ARG A 1 98 ? 2.873 -6.462 13.966 1.00 97.94 98 ARG A C 1
ATOM 709 O O . ARG A 1 98 ? 3.221 -7.428 13.297 1.00 97.94 98 ARG A O 1
ATOM 716 N N . LEU A 1 99 ? 2.269 -5.409 13.410 1.00 98.12 99 LEU A N 1
ATOM 717 C CA . LEU A 1 99 ? 1.936 -5.359 11.981 1.00 98.12 99 LEU A CA 1
ATOM 718 C C . LEU A 1 99 ? 3.164 -5.222 11.075 1.00 98.12 99 LEU A C 1
ATOM 720 O O . LEU A 1 99 ? 3.135 -5.711 9.943 1.00 98.12 99 LEU A O 1
ATOM 724 N N . ARG A 1 100 ? 4.261 -4.608 11.540 1.00 98.50 100 ARG A N 1
ATOM 725 C CA . ARG A 1 100 ? 5.525 -4.632 10.783 1.00 98.50 100 ARG A CA 1
ATOM 726 C C . ARG A 1 100 ? 6.010 -6.060 10.586 1.00 98.50 100 ARG A C 1
ATOM 728 O O . ARG A 1 100 ? 6.376 -6.410 9.471 1.00 98.50 100 ARG A O 1
ATOM 735 N N . GLU A 1 101 ? 5.980 -6.866 11.638 1.00 98.31 101 GLU A N 1
ATOM 736 C CA . GLU A 1 101 ? 6.468 -8.244 11.606 1.00 98.31 101 GLU A CA 1
ATOM 737 C C . GLU A 1 101 ? 5.509 -9.183 10.872 1.00 98.31 101 GLU A C 1
ATOM 739 O O . GLU A 1 101 ? 5.935 -9.944 10.008 1.00 98.31 101 GLU A O 1
ATOM 744 N N . ALA A 1 102 ? 4.213 -9.104 11.169 1.00 97.88 102 ALA A N 1
ATOM 745 C CA . ALA A 1 102 ? 3.224 -10.049 10.657 1.00 97.88 102 ALA A CA 1
ATOM 746 C C . ALA A 1 102 ? 2.694 -9.705 9.256 1.00 97.88 102 ALA A C 1
ATOM 748 O O . ALA A 1 102 ? 2.289 -10.596 8.510 1.00 97.88 102 ALA A O 1
ATOM 749 N N . VAL A 1 103 ? 2.694 -8.423 8.873 1.00 98.44 103 VAL A N 1
ATOM 750 C CA . VAL A 1 103 ? 2.103 -7.965 7.604 1.00 98.44 103 VAL A CA 1
ATOM 751 C C . VAL A 1 103 ? 3.156 -7.366 6.681 1.00 98.44 103 VAL A C 1
ATOM 753 O O . VAL A 1 103 ? 3.304 -7.820 5.547 1.00 98.44 103 VAL A O 1
ATOM 756 N N . LEU A 1 104 ? 3.907 -6.356 7.131 1.00 98.44 104 LEU A N 1
ATOM 757 C CA . LEU A 1 104 ? 4.791 -5.608 6.229 1.00 98.44 104 LEU A CA 1
ATOM 758 C C . LEU A 1 104 ? 6.025 -6.417 5.812 1.00 98.44 104 LEU A C 1
ATOM 760 O O . LEU A 1 104 ? 6.304 -6.500 4.618 1.00 98.44 104 LEU A O 1
ATOM 764 N N . ALA A 1 105 ? 6.726 -7.060 6.747 1.00 98.50 105 ALA A N 1
ATOM 765 C CA . ALA A 1 105 ? 7.927 -7.833 6.436 1.00 98.50 105 ALA A CA 1
ATOM 766 C C . ALA A 1 105 ? 7.650 -8.994 5.450 1.00 98.50 105 ALA A C 1
ATOM 768 O O . ALA A 1 105 ? 8.360 -9.091 4.445 1.00 98.50 105 ALA A O 1
ATOM 769 N N . PRO A 1 106 ? 6.584 -9.810 5.606 1.00 98.31 106 PRO A N 1
ATOM 770 C CA . PRO A 1 106 ? 6.236 -10.835 4.621 1.00 98.31 106 PRO A CA 1
ATOM 771 C C . PRO A 1 106 ? 5.908 -10.270 3.235 1.00 98.31 106 PRO A C 1
ATOM 773 O O . PRO A 1 106 ? 6.259 -10.883 2.222 1.00 98.31 106 PRO A O 1
ATOM 776 N N . LEU A 1 107 ? 5.251 -9.105 3.167 1.00 98.31 107 LEU A N 1
ATOM 777 C CA . LEU A 1 107 ? 4.992 -8.418 1.899 1.00 98.31 107 LEU A CA 1
ATOM 778 C C . LEU A 1 107 ? 6.296 -7.960 1.240 1.00 98.31 107 LEU A C 1
ATOM 780 O O . LEU A 1 107 ? 6.486 -8.191 0.046 1.00 98.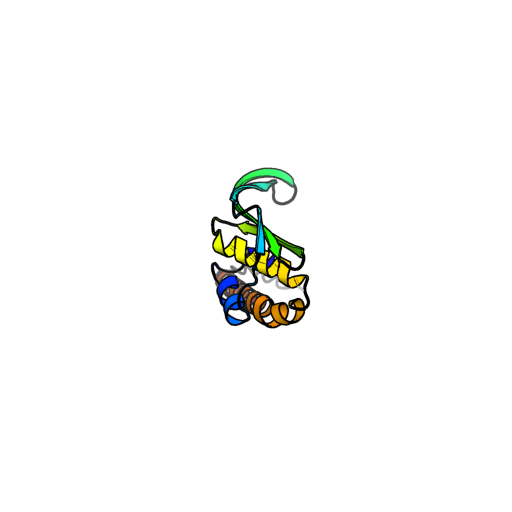31 107 LEU A O 1
ATOM 784 N N . GLU A 1 108 ? 7.206 -7.352 2.003 1.00 98.31 108 GLU A N 1
ATOM 785 C CA . GLU A 1 108 ? 8.508 -6.897 1.505 1.00 98.31 108 GLU A CA 1
ATOM 786 C C . GLU A 1 108 ? 9.335 -8.057 0.962 1.00 98.31 108 GLU A C 1
ATOM 788 O O . GLU A 1 108 ? 9.804 -7.989 -0.178 1.00 98.31 108 GLU A O 1
ATOM 793 N N . THR A 1 109 ? 9.460 -9.141 1.732 1.00 98.06 109 THR A N 1
ATOM 794 C CA . THR A 1 109 ? 10.176 -10.344 1.301 1.00 98.06 109 THR A CA 1
ATOM 795 C C . THR A 1 109 ? 9.554 -10.923 0.034 1.00 98.06 109 THR A C 1
ATOM 797 O O . THR A 1 109 ? 10.259 -11.112 -0.957 1.00 98.06 109 THR A O 1
ATOM 800 N N . GLY A 1 110 ? 8.234 -11.139 0.013 1.00 97.50 110 GLY A N 1
ATOM 801 C CA . GLY A 1 110 ? 7.551 -11.705 -1.152 1.00 97.50 110 GLY A CA 1
ATOM 802 C C . GLY A 1 110 ? 7.736 -10.859 -2.414 1.00 97.50 110 GLY A C 1
ATOM 803 O O . GLY A 1 110 ? 8.060 -11.379 -3.484 1.00 97.50 110 GLY A O 1
ATOM 804 N N . MET A 1 111 ? 7.611 -9.537 -2.294 1.00 96.50 111 MET A N 1
ATOM 805 C CA . MET A 1 111 ? 7.797 -8.620 -3.418 1.00 96.50 111 MET A CA 1
ATOM 806 C C . MET A 1 111 ? 9.254 -8.543 -3.887 1.00 96.50 111 MET A C 1
ATOM 808 O O . MET A 1 111 ? 9.502 -8.461 -5.094 1.00 96.50 111 MET A O 1
ATOM 812 N N . ALA A 1 112 ? 10.221 -8.590 -2.968 1.00 97.38 112 ALA A N 1
ATOM 813 C CA . ALA A 1 112 ? 11.639 -8.652 -3.309 1.00 97.38 112 ALA A CA 1
ATOM 814 C C . ALA A 1 112 ? 11.961 -9.937 -4.086 1.00 97.38 112 ALA A C 1
ATOM 816 O O . ALA A 1 112 ? 12.604 -9.867 -5.135 1.00 97.38 112 ALA A O 1
ATOM 817 N N . THR A 1 113 ? 11.433 -11.083 -3.646 1.00 97.25 113 THR A N 1
ATOM 818 C CA . THR A 1 113 ? 11.576 -12.369 -4.342 1.00 97.25 113 THR A CA 1
ATOM 819 C C . THR A 1 113 ? 10.967 -12.323 -5.743 1.00 97.25 113 THR A C 1
ATOM 821 O O . THR A 1 113 ? 11.633 -12.692 -6.711 1.00 97.25 113 THR A O 1
ATOM 824 N N . MET A 1 114 ? 9.743 -11.800 -5.895 1.00 95.19 114 MET A N 1
ATOM 825 C CA . MET A 1 114 ? 9.104 -11.642 -7.211 1.00 95.19 114 MET A CA 1
ATOM 826 C C . MET A 1 114 ? 9.925 -10.744 -8.146 1.00 95.19 114 MET A C 1
ATOM 828 O O . MET A 1 114 ? 10.099 -11.053 -9.329 1.00 95.19 114 MET A O 1
ATOM 832 N N . LYS A 1 115 ? 10.461 -9.635 -7.621 1.00 95.88 115 LYS A N 1
ATOM 833 C CA . LYS A 1 115 ? 11.312 -8.715 -8.384 1.00 95.88 115 LYS A CA 1
ATOM 834 C C . LYS A 1 115 ? 12.612 -9.390 -8.823 1.00 95.88 115 LYS A C 1
ATOM 836 O O . LYS A 1 115 ? 12.987 -9.253 -9.987 1.00 95.88 115 LYS A O 1
ATOM 841 N N . ALA A 1 116 ? 13.273 -10.123 -7.928 1.00 97.06 116 ALA A N 1
ATOM 842 C CA . ALA A 1 116 ? 14.506 -10.847 -8.225 1.00 97.06 116 ALA A CA 1
ATOM 843 C C . ALA A 1 116 ? 14.282 -11.930 -9.290 1.00 97.06 116 ALA A C 1
ATOM 845 O O . ALA A 1 116 ? 15.028 -11.990 -10.265 1.00 97.06 116 ALA A O 1
ATOM 846 N N . ALA A 1 117 ? 13.205 -12.711 -9.174 1.00 96.31 117 ALA A N 1
ATOM 847 C CA . ALA A 1 117 ? 12.842 -13.722 -10.166 1.00 96.31 117 ALA A CA 1
ATOM 848 C C . ALA A 1 117 ? 12.597 -13.104 -11.555 1.00 96.31 117 ALA A C 1
ATOM 850 O O . ALA A 1 117 ? 13.098 -13.603 -12.566 1.00 96.31 117 ALA A O 1
ATOM 851 N N . ARG A 1 118 ? 11.879 -11.971 -11.617 1.00 95.69 118 ARG A N 1
ATOM 852 C CA . ARG A 1 118 ? 11.658 -11.238 -12.875 1.00 95.69 118 ARG A CA 1
ATOM 853 C C . ARG A 1 118 ? 12.965 -10.704 -13.467 1.00 95.69 118 ARG A C 1
ATOM 855 O O . ARG A 1 118 ? 13.150 -10.789 -14.679 1.00 95.69 118 ARG A O 1
ATOM 862 N N . ALA A 1 119 ? 13.856 -10.169 -12.634 1.00 95.31 119 ALA A N 1
ATOM 863 C CA . ALA A 1 119 ? 15.158 -9.669 -13.069 1.00 95.31 119 ALA A CA 1
ATOM 864 C C . ALA A 1 119 ? 16.055 -10.795 -13.604 1.00 95.31 119 ALA A C 1
ATOM 866 O O . ALA A 1 119 ? 16.633 -10.637 -14.674 1.00 95.31 119 ALA A O 1
ATOM 867 N N . ALA A 1 120 ? 16.110 -11.944 -12.926 1.00 95.56 120 ALA A N 1
ATOM 868 C CA . ALA A 1 120 ? 16.872 -13.107 -13.378 1.00 95.56 120 ALA A CA 1
ATOM 869 C C . ALA A 1 120 ? 16.377 -13.621 -14.740 1.00 95.56 120 ALA A C 1
ATOM 871 O O . ALA A 1 120 ? 17.177 -13.861 -15.642 1.00 95.56 120 ALA A O 1
ATOM 872 N N . LYS A 1 121 ? 15.052 -13.702 -14.930 1.00 94.75 121 LYS A N 1
ATOM 873 C CA . LYS A 1 121 ? 14.459 -14.083 -16.221 1.00 94.75 121 LYS A CA 1
ATOM 874 C C . LYS A 1 121 ? 14.825 -13.108 -17.346 1.00 94.75 121 LYS A C 1
ATOM 876 O O . LYS A 1 121 ? 15.080 -13.547 -18.460 1.00 94.75 121 LYS A O 1
ATOM 881 N N . ALA A 1 122 ? 14.853 -11.804 -17.067 1.00 94.25 122 ALA A N 1
ATOM 882 C CA . ALA A 1 122 ? 15.260 -10.792 -18.045 1.00 94.25 122 ALA A CA 1
ATOM 883 C C . ALA A 1 122 ? 16.775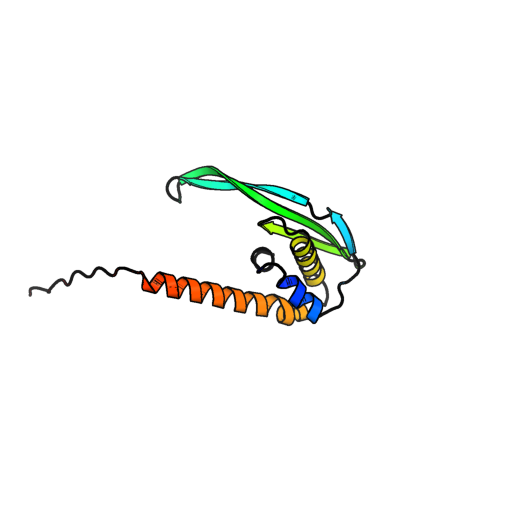 -10.8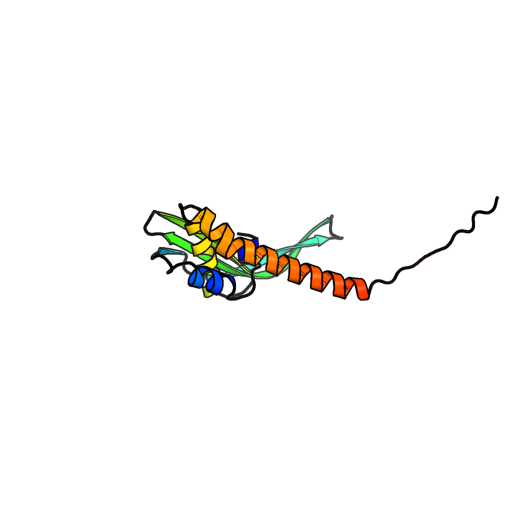14 -18.323 1.00 94.25 122 ALA A C 1
ATOM 885 O O . ALA A 1 122 ? 17.198 -10.615 -19.455 1.00 94.25 122 ALA A O 1
ATOM 886 N N . ALA A 1 123 ? 17.602 -11.090 -17.311 1.00 92.31 123 ALA A N 1
ATOM 887 C CA . ALA A 1 123 ? 19.049 -11.209 -17.478 1.00 92.31 123 ALA A CA 1
ATOM 888 C C . ALA A 1 123 ? 19.430 -12.379 -18.398 1.00 92.31 123 ALA A C 1
ATOM 890 O O . ALA A 1 123 ? 20.383 -12.264 -19.161 1.00 92.31 123 ALA A O 1
ATOM 891 N N . ALA A 1 124 ? 18.644 -13.460 -18.399 1.00 91.94 124 ALA A N 1
ATOM 892 C CA . ALA A 1 124 ? 18.827 -14.583 -19.319 1.00 91.94 124 ALA A CA 1
ATOM 893 C C . ALA A 1 124 ? 18.634 -14.213 -20.806 1.00 91.94 124 ALA A C 1
ATOM 895 O O . ALA A 1 124 ? 19.016 -14.990 -21.674 1.00 91.94 124 ALA A O 1
ATOM 896 N N . THR A 1 125 ? 18.059 -13.042 -21.117 1.00 92.69 125 THR A N 1
AT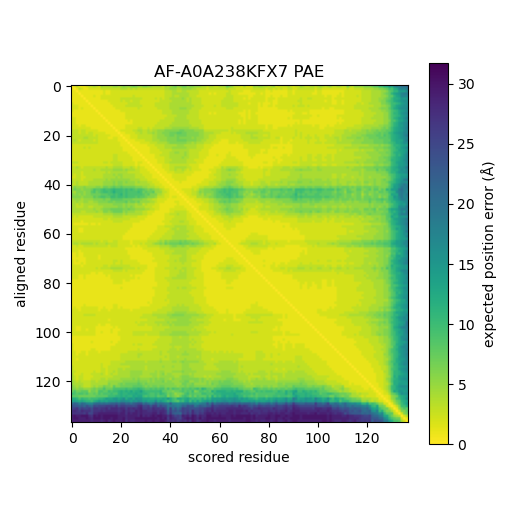OM 897 C CA . THR A 1 125 ? 17.911 -12.529 -22.491 1.00 92.69 125 THR A CA 1
ATOM 898 C C . THR A 1 125 ? 18.876 -11.380 -22.800 1.00 92.69 125 THR A C 1
ATOM 900 O O . THR A 1 125 ? 18.678 -10.661 -23.780 1.00 92.69 125 THR A O 1
ATOM 903 N N . LYS A 1 126 ? 19.882 -11.140 -21.949 1.00 89.00 126 LYS A N 1
ATOM 904 C CA . LYS A 1 126 ? 20.887 -10.097 -22.166 1.00 89.00 126 LYS A CA 1
ATOM 905 C C . LYS A 1 126 ? 21.841 -10.529 -23.282 1.00 89.00 126 LYS A C 1
ATOM 907 O O . LYS A 1 126 ? 22.355 -11.641 -23.266 1.00 89.00 126 LYS A O 1
ATOM 912 N N . VAL A 1 127 ? 22.092 -9.631 -24.230 1.00 90.81 127 VAL A N 1
ATOM 913 C CA . VAL A 1 127 ? 23.128 -9.815 -25.251 1.00 90.81 127 VAL A CA 1
ATOM 914 C C . VAL A 1 127 ? 24.395 -9.121 -24.765 1.00 90.81 127 VAL A C 1
ATOM 916 O O . VAL A 1 127 ? 24.390 -7.907 -24.557 1.00 90.81 127 VAL A O 1
ATOM 919 N N . ASP A 1 128 ? 25.464 -9.889 -24.568 1.00 84.75 128 ASP A N 1
ATOM 920 C CA . ASP A 1 128 ? 26.780 -9.362 -24.219 1.00 84.75 128 ASP A CA 1
ATOM 921 C C . ASP A 1 128 ? 27.629 -9.219 -25.491 1.00 84.75 128 ASP A C 1
ATOM 923 O O . ASP A 1 128 ? 27.929 -10.200 -26.170 1.00 84.75 128 ASP A O 1
ATOM 927 N N . PHE A 1 129 ? 28.014 -7.984 -25.818 1.00 82.62 129 PHE A N 1
ATOM 928 C CA . PHE A 1 129 ? 28.988 -7.696 -26.869 1.00 82.62 129 PHE A CA 1
ATOM 929 C C . PHE A 1 129 ? 30.350 -7.455 -26.220 1.00 82.62 129 PHE A C 1
ATOM 931 O O . PHE A 1 129 ? 30.490 -6.560 -25.388 1.00 82.62 129 PHE A O 1
ATOM 938 N N . PHE A 1 130 ? 31.356 -8.229 -26.622 1.00 79.38 130 PHE A N 1
ATOM 939 C CA . PHE A 1 130 ? 32.748 -8.001 -26.245 1.00 79.38 130 PHE A CA 1
ATOM 940 C C . PHE A 1 130 ? 33.562 -7.665 -27.495 1.00 79.38 130 PHE A C 1
ATOM 942 O O . PHE A 1 130 ? 33.507 -8.386 -28.489 1.00 79.38 130 PHE A O 1
ATOM 949 N N . THR A 1 131 ? 34.369 -6.611 -27.422 1.00 57.44 131 THR A N 1
ATOM 950 C CA . THR A 1 131 ? 35.492 -6.374 -28.339 1.00 57.44 131 THR A CA 1
ATOM 951 C C . THR A 1 131 ? 36.779 -6.576 -27.553 1.00 57.44 131 THR A C 1
ATOM 953 O O . THR A 1 131 ? 37.128 -5.751 -26.712 1.00 57.44 131 THR A O 1
ATOM 956 N N . MET A 1 132 ? 37.468 -7.696 -27.792 1.00 62.03 132 MET A N 1
ATOM 957 C CA . MET A 1 132 ? 38.830 -7.916 -27.300 1.00 62.03 132 MET A CA 1
ATOM 958 C C . MET A 1 132 ? 39.785 -6.997 -28.067 1.00 62.03 132 MET A C 1
ATOM 960 O O . MET A 1 132 ? 40.048 -7.229 -29.244 1.00 62.03 132 MET A O 1
ATOM 964 N N . THR A 1 133 ? 40.337 -5.983 -27.410 1.00 64.50 133 THR A N 1
ATOM 965 C CA . THR A 1 133 ? 41.538 -5.300 -27.902 1.00 64.50 133 THR A CA 1
ATOM 966 C C . THR A 1 133 ? 42.757 -6.123 -27.488 1.00 64.50 133 THR A C 1
ATOM 968 O O . THR A 1 133 ? 43.025 -6.264 -26.294 1.00 64.50 133 THR A O 1
ATOM 971 N N . ARG A 1 134 ? 43.489 -6.690 -28.457 1.00 63.41 134 ARG A N 1
ATOM 972 C CA . ARG A 1 134 ? 44.880 -7.107 -28.226 1.00 63.41 134 ARG A CA 1
ATOM 973 C C . ARG A 1 134 ? 45.689 -5.831 -27.997 1.00 63.41 134 ARG A C 1
ATOM 975 O O . ARG A 1 134 ? 45.646 -4.946 -28.844 1.00 63.41 134 ARG A O 1
ATOM 982 N N . GLY A 1 135 ? 46.359 -5.728 -26.852 1.00 58.22 135 GLY A N 1
ATOM 983 C CA . GLY A 1 135 ? 47.438 -4.758 -26.697 1.00 58.22 135 GLY A CA 1
ATOM 984 C C . GLY A 1 135 ? 48.542 -5.145 -27.674 1.00 58.22 135 GLY A C 1
ATOM 985 O O . GLY A 1 135 ? 49.017 -6.278 -27.623 1.00 58.22 135 GLY A O 1
ATOM 986 N N . GLU A 1 136 ? 48.850 -4.254 -28.606 1.00 55.12 136 GLU A N 1
ATOM 987 C CA . GLU A 1 136 ? 50.129 -4.270 -29.310 1.00 55.12 136 GLU A CA 1
ATOM 988 C C . GLU A 1 136 ? 51.107 -3.420 -28.487 1.00 55.12 136 GLU A C 1
ATOM 990 O O . GLU A 1 136 ? 50.683 -2.438 -27.870 1.00 55.12 136 GLU A O 1
ATOM 995 N N . ASP A 1 137 ? 52.349 -3.906 -28.417 1.00 47.00 137 ASP A N 1
ATOM 996 C CA . ASP A 1 137 ? 53.444 -3.498 -27.521 1.00 47.00 137 ASP A CA 1
ATOM 997 C C . ASP A 1 137 ? 53.752 -1.988 -27.471 1.00 47.00 137 ASP A C 1
ATOM 999 O O . ASP A 1 137 ? 53.683 -1.310 -28.524 1.00 47.00 137 ASP A O 1
#